Protein AF-A0A8J7RDR3-F1 (afdb_monomer_lite)

Foldseek 3Di:
DPPDDPQDLCNQVLLVVCVVCVVDDQQVLCVVLVHDSVVSVCSNNSVDHDDPVVVVSSVVSVVVVVVVVVPDDD

Sequence (74 aa):
MESNKPMFIDDYPIVALFRQFPELNIRQVAKSMGINESLMNHYANGHKHPSPERKQEIEEFIHQLGQRLQEVKL

Secondary structure (DSSP, 8-state):
--TT----GGGSHHHHHHHH-TTS-HHHHHHHTT--HHHHHHHHTTSS---HHHHHHHHHHHHHHHHHHHT---

Structure (mmCIF, N/CA/C/O backbone):
data_AF-A0A8J7RDR3-F1
#
_entry.id   AF-A0A8J7RDR3-F1
#
loop_
_atom_site.group_PDB
_atom_site.id
_atom_site.type_symbol
_atom_site.label_atom_id
_atom_site.label_alt_id
_atom_site.label_comp_id
_atom_site.label_asym_id
_atom_site.label_entity_id
_atom_site.label_seq_id
_atom_site.pdbx_PDB_ins_code
_atom_site.Cartn_x
_atom_site.Cartn_y
_atom_site.Cartn_z
_atom_site.occupancy
_atom_site.B_iso_or_equiv
_atom_site.auth_seq_id
_atom_site.auth_comp_id
_atom_site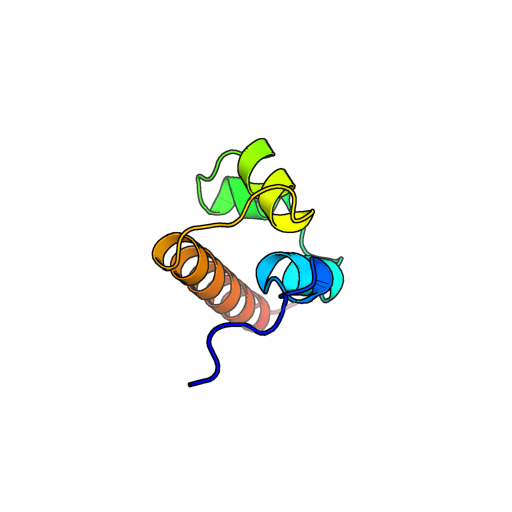.auth_asym_id
_atom_site.auth_atom_id
_atom_site.pdbx_PDB_model_num
ATOM 1 N N . MET A 1 1 ? 22.693 -17.431 -12.986 1.00 43.91 1 MET A N 1
ATOM 2 C CA . MET A 1 1 ? 22.436 -16.679 -14.232 1.00 43.91 1 MET A CA 1
ATOM 3 C C . MET A 1 1 ? 20.967 -16.877 -14.583 1.00 43.91 1 MET A C 1
ATOM 5 O O . MET A 1 1 ? 20.643 -17.781 -15.331 1.00 43.91 1 MET A O 1
ATOM 9 N N . GLU A 1 2 ? 20.075 -16.096 -13.976 1.00 50.62 2 GLU A N 1
ATOM 10 C CA . GLU A 1 2 ? 18.613 -16.144 -14.223 1.00 50.62 2 GLU A CA 1
ATOM 11 C C . GLU A 1 2 ? 18.084 -14.798 -14.745 1.00 50.62 2 GLU A C 1
ATOM 13 O O . GLU A 1 2 ? 16.892 -14.511 -14.768 1.00 50.62 2 GLU A O 1
ATOM 18 N N . SER A 1 3 ? 18.993 -13.941 -15.197 1.00 51.31 3 SER A N 1
ATOM 19 C CA . SER A 1 3 ? 18.719 -12.571 -15.602 1.00 51.31 3 SER A CA 1
ATOM 20 C C . SER A 1 3 ? 18.319 -12.485 -17.074 1.00 51.31 3 SER A C 1
ATOM 22 O O . SER A 1 3 ? 19.002 -11.808 -17.834 1.00 51.31 3 SER A O 1
ATOM 24 N N . ASN A 1 4 ? 17.274 -13.211 -17.494 1.00 60.28 4 ASN A N 1
ATOM 25 C CA . ASN A 1 4 ? 16.497 -12.843 -18.689 1.00 60.28 4 ASN A CA 1
ATOM 26 C C . ASN A 1 4 ? 15.158 -13.594 -18.845 1.00 60.28 4 ASN A C 1
ATOM 28 O O . ASN A 1 4 ? 14.770 -13.948 -19.960 1.00 60.28 4 ASN A O 1
ATOM 32 N N . LYS A 1 5 ? 14.436 -13.879 -17.754 1.00 56.00 5 LYS A N 1
ATOM 33 C CA . LYS A 1 5 ? 13.033 -14.291 -17.901 1.00 56.00 5 LYS A CA 1
ATOM 34 C C . LYS A 1 5 ? 12.214 -13.040 -18.246 1.00 56.00 5 LYS A C 1
ATOM 36 O O . LYS A 1 5 ? 12.316 -12.064 -17.500 1.00 56.00 5 LYS A O 1
ATOM 41 N N . PRO A 1 6 ? 11.434 -13.021 -19.344 1.00 57.88 6 PRO A N 1
ATOM 42 C CA . PRO A 1 6 ? 10.521 -11.916 -19.591 1.00 57.88 6 PRO A CA 1
ATOM 43 C C . PRO A 1 6 ? 9.546 -11.856 -18.418 1.00 57.88 6 PRO A C 1
ATOM 45 O O . PRO A 1 6 ? 8.845 -12.828 -18.142 1.00 57.88 6 PRO A O 1
ATOM 48 N N . MET A 1 7 ? 9.564 -10.741 -17.694 1.00 62.38 7 MET A N 1
ATOM 49 C CA . MET A 1 7 ? 8.602 -10.498 -16.633 1.00 62.38 7 MET A CA 1
ATOM 50 C C . MET A 1 7 ? 7.319 -10.037 -17.314 1.00 62.38 7 MET A C 1
ATOM 52 O O . MET A 1 7 ? 7.301 -8.984 -17.957 1.00 62.38 7 MET A O 1
ATOM 56 N N . PHE A 1 8 ? 6.272 -10.856 -17.256 1.00 67.44 8 PHE A N 1
ATOM 57 C CA . PHE A 1 8 ? 4.975 -10.449 -17.777 1.00 67.44 8 PHE A CA 1
ATOM 58 C C . PHE A 1 8 ? 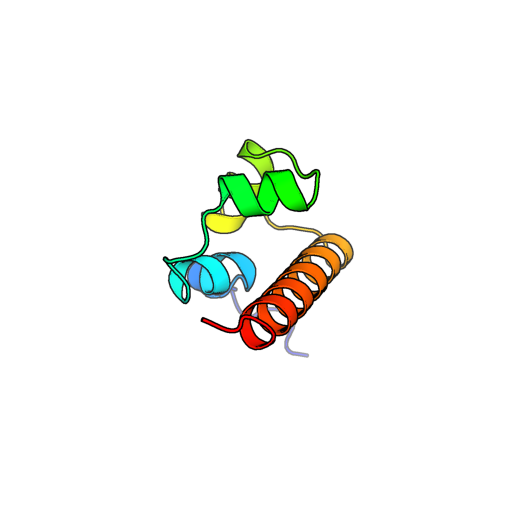4.452 -9.282 -16.931 1.00 67.44 8 PHE A C 1
ATOM 60 O O . PHE A 1 8 ? 4.839 -9.115 -15.777 1.00 67.44 8 PHE A O 1
ATOM 67 N N . ILE A 1 9 ? 3.582 -8.437 -17.488 1.00 61.28 9 ILE A N 1
ATOM 68 C CA . ILE A 1 9 ? 3.013 -7.291 -16.749 1.00 61.28 9 ILE A CA 1
ATOM 69 C C . ILE A 1 9 ? 2.377 -7.759 -15.426 1.00 61.28 9 ILE A C 1
ATOM 71 O O . ILE A 1 9 ? 2.516 -7.099 -14.397 1.00 61.28 9 ILE A O 1
ATOM 75 N N . ASP A 1 10 ? 1.768 -8.944 -15.453 1.00 59.53 10 ASP A N 1
ATOM 76 C CA . ASP A 1 10 ? 1.159 -9.613 -14.304 1.00 59.53 10 ASP A CA 1
ATOM 77 C C . ASP A 1 10 ? 2.176 -10.100 -13.248 1.00 59.53 10 ASP A C 1
ATOM 79 O O . ASP A 1 10 ? 1.801 -10.305 -12.097 1.00 59.53 10 ASP A O 1
ATOM 83 N N . ASP A 1 11 ? 3.460 -10.226 -13.597 1.00 68.88 11 ASP A N 1
ATOM 84 C CA . ASP A 1 11 ? 4.537 -10.618 -12.679 1.00 68.88 11 ASP A CA 1
ATOM 85 C C . ASP A 1 11 ? 5.103 -9.415 -11.893 1.00 68.88 11 ASP A C 1
ATOM 87 O O . ASP A 1 11 ? 5.944 -9.589 -11.007 1.00 68.88 11 ASP A O 1
ATOM 91 N N . TYR A 1 12 ? 4.679 -8.176 -12.191 1.00 85.81 12 TYR A N 1
ATOM 92 C CA . TYR A 1 12 ? 5.099 -7.019 -11.399 1.00 85.81 12 TYR A CA 1
ATOM 93 C C . TYR A 1 12 ? 4.418 -7.044 -10.022 1.00 85.81 12 TYR A C 1
ATOM 95 O O . TYR A 1 12 ? 3.192 -6.947 -9.956 1.00 85.81 12 TYR A O 1
ATOM 103 N N . PRO A 1 13 ? 5.180 -7.054 -8.907 1.00 90.56 13 PRO A N 1
ATOM 104 C CA . PRO A 1 13 ? 4.615 -7.249 -7.567 1.00 90.56 13 PRO A CA 1
ATOM 105 C C . PRO A 1 13 ? 3.504 -6.264 -7.188 1.00 90.56 13 PRO A C 1
ATOM 107 O O . PRO A 1 13 ? 2.548 -6.634 -6.519 1.00 90.56 13 PRO A O 1
ATOM 110 N N . ILE A 1 14 ? 3.590 -5.012 -7.649 1.00 94.19 14 ILE A N 1
ATOM 111 C CA . ILE A 1 14 ? 2.569 -3.992 -7.362 1.00 94.19 14 ILE A CA 1
ATOM 112 C C . ILE A 1 14 ? 1.289 -4.219 -8.173 1.00 94.19 14 ILE A C 1
ATOM 114 O O . ILE A 1 14 ? 0.196 -3.998 -7.660 1.00 94.19 14 ILE A O 1
ATOM 118 N N . VAL A 1 15 ? 1.407 -4.678 -9.421 1.00 95.00 15 VAL A N 1
ATOM 119 C CA . VAL A 1 15 ? 0.240 -5.055 -10.235 1.00 95.00 15 VAL A CA 1
ATOM 120 C C . VAL A 1 15 ? -0.461 -6.243 -9.580 1.00 95.00 15 VAL A C 1
ATOM 122 O O . VAL A 1 15 ? -1.672 -6.207 -9.360 1.00 95.00 15 VAL A O 1
ATOM 125 N N . ALA A 1 16 ? 0.316 -7.258 -9.190 1.00 93.88 16 ALA A N 1
ATOM 126 C CA . ALA A 1 16 ? -0.186 -8.427 -8.478 1.00 93.88 16 ALA A CA 1
ATOM 127 C C . ALA A 1 16 ? -0.872 -8.049 -7.154 1.00 93.88 16 ALA A C 1
ATOM 129 O O . ALA A 1 16 ? -1.976 -8.523 -6.903 1.00 93.88 16 ALA A O 1
ATOM 130 N N . LEU A 1 17 ? -0.287 -7.143 -6.360 1.00 94.94 17 LEU A N 1
ATOM 131 C CA . LEU A 1 17 ? -0.867 -6.642 -5.108 1.00 94.94 17 LEU A CA 1
ATOM 132 C C . LEU A 1 17 ? -2.284 -6.086 -5.312 1.00 94.94 17 LEU A C 1
ATOM 134 O O . LEU A 1 17 ? -3.221 -6.539 -4.660 1.00 94.94 17 LEU A O 1
ATOM 138 N N . PHE A 1 18 ? -2.462 -5.116 -6.213 1.00 95.31 18 PHE A N 1
ATOM 139 C CA . PHE A 1 18 ? -3.772 -4.479 -6.402 1.00 95.31 18 PHE A CA 1
ATOM 140 C C . PHE A 1 18 ? -4.787 -5.389 -7.105 1.00 95.31 18 PHE A C 1
ATOM 142 O O . PHE A 1 18 ? -5.989 -5.198 -6.933 1.00 95.31 18 PHE A O 1
ATOM 149 N N . ARG A 1 19 ? -4.334 -6.399 -7.862 1.00 93.88 19 ARG A N 1
ATOM 150 C CA . ARG A 1 19 ? -5.220 -7.451 -8.383 1.00 93.88 19 ARG A CA 1
ATOM 151 C C . ARG A 1 19 ? -5.656 -8.419 -7.279 1.00 93.88 19 ARG A C 1
ATOM 153 O O . ARG A 1 19 ? -6.811 -8.831 -7.269 1.00 93.88 19 ARG A O 1
ATOM 160 N N . GLN A 1 20 ? -4.745 -8.801 -6.386 1.00 95.31 20 GLN A N 1
ATOM 161 C CA . GLN A 1 20 ? -5.012 -9.744 -5.300 1.00 95.31 20 GLN A CA 1
ATOM 162 C C . GLN A 1 20 ? -5.910 -9.141 -4.215 1.00 95.31 20 GLN A C 1
ATOM 164 O O . GLN A 1 20 ? -6.713 -9.864 -3.632 1.00 95.31 20 GLN A O 1
ATOM 169 N N . PHE A 1 21 ? -5.786 -7.837 -3.965 1.00 96.06 21 PHE A N 1
ATOM 170 C CA . PHE A 1 21 ? -6.538 -7.120 -2.936 1.00 96.06 21 PHE A CA 1
ATOM 171 C C . PHE A 1 21 ? -7.352 -5.973 -3.555 1.00 96.06 21 PHE A C 1
ATOM 173 O O . PHE A 1 21 ? -6.976 -4.804 -3.409 1.00 96.06 21 PHE A O 1
ATOM 180 N N . PRO A 1 22 ? -8.459 -6.274 -4.263 1.00 95.19 22 PRO A N 1
ATOM 181 C CA . PRO A 1 22 ? -9.320 -5.255 -4.869 1.00 95.19 22 PRO A CA 1
ATOM 182 C C . PRO A 1 22 ? -9.971 -4.312 -3.840 1.00 95.19 22 PRO A C 1
ATOM 184 O O . PRO A 1 22 ? -10.463 -3.245 -4.205 1.00 95.19 22 PRO A O 1
ATOM 187 N N . GLU A 1 23 ? -9.956 -4.668 -2.553 1.00 96.12 23 GLU A N 1
ATOM 188 C CA . GLU A 1 23 ? -10.385 -3.825 -1.436 1.00 96.12 23 GLU A CA 1
ATOM 189 C C . GLU A 1 23 ? -9.437 -2.636 -1.199 1.00 96.12 23 GLU A C 1
ATOM 191 O O . GLU A 1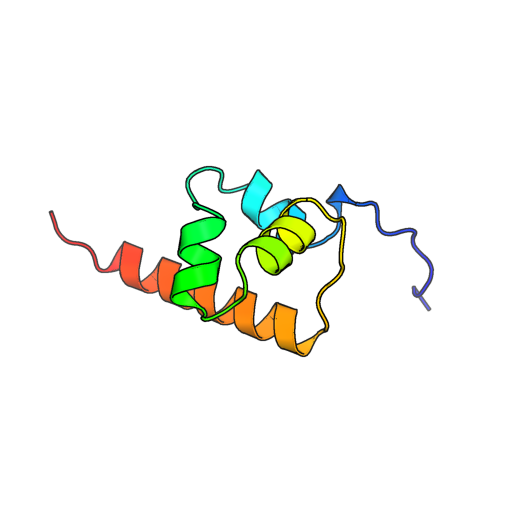 23 ? -9.831 -1.632 -0.597 1.00 96.12 23 GLU A O 1
ATOM 196 N N . LEU A 1 24 ? -8.188 -2.712 -1.681 1.00 96.88 24 LEU A N 1
ATOM 197 C CA . LEU A 1 24 ? -7.237 -1.609 -1.597 1.00 96.88 24 LEU A CA 1
ATOM 198 C C . LEU A 1 24 ? -7.560 -0.535 -2.634 1.00 96.88 24 LEU A C 1
ATOM 200 O O . LEU A 1 24 ? -7.380 -0.695 -3.841 1.00 96.88 24 LEU A O 1
ATOM 204 N N . ASN A 1 25 ? -7.955 0.638 -2.150 1.00 97.06 25 ASN A N 1
ATOM 205 C CA . ASN A 1 25 ? -8.143 1.793 -3.012 1.00 97.06 25 ASN A CA 1
ATOM 206 C C . ASN A 1 25 ? -6.789 2.412 -3.404 1.00 97.06 25 ASN A C 1
ATOM 208 O O . ASN A 1 25 ? -6.137 3.060 -2.582 1.00 97.06 25 ASN A O 1
ATOM 212 N N . ILE A 1 26 ? -6.408 2.282 -4.681 1.00 97.44 26 ILE A N 1
ATOM 213 C CA . ILE A 1 26 ? -5.131 2.780 -5.233 1.00 97.44 26 ILE A CA 1
ATOM 214 C C . ILE A 1 26 ? -4.887 4.262 -4.898 1.00 97.44 26 ILE A C 1
ATOM 216 O O . ILE A 1 26 ? -3.782 4.634 -4.500 1.00 97.44 26 ILE A O 1
ATOM 220 N N . ARG A 1 27 ? -5.913 5.119 -5.027 1.00 97.62 27 ARG A N 1
ATOM 221 C CA . ARG A 1 27 ? -5.783 6.562 -4.755 1.00 97.62 27 ARG A CA 1
ATOM 222 C C . ARG A 1 27 ? -5.528 6.837 -3.278 1.00 97.62 27 ARG A C 1
ATOM 224 O O . ARG A 1 27 ? -4.681 7.663 -2.954 1.00 97.62 27 ARG A O 1
ATOM 231 N N . GLN A 1 28 ? -6.221 6.133 -2.382 1.00 97.94 28 GLN A N 1
ATOM 232 C CA . GLN A 1 28 ? -6.022 6.325 -0.944 1.00 97.94 28 GLN A CA 1
ATOM 233 C C . GLN A 1 28 ? -4.662 5.808 -0.482 1.00 97.94 28 GLN A C 1
ATOM 235 O O . GLN A 1 28 ? -4.003 6.493 0.293 1.00 97.94 28 GLN A O 1
ATOM 240 N N . VAL A 1 29 ? -4.195 4.673 -1.016 1.00 97.75 29 VAL A N 1
ATOM 241 C CA . VAL A 1 29 ? -2.829 4.186 -0.767 1.00 97.75 29 VAL A CA 1
ATOM 242 C C . VAL A 1 29 ? -1.803 5.233 -1.206 1.00 97.75 29 VAL A C 1
ATOM 244 O O . VAL A 1 29 ? -0.942 5.615 -0.418 1.00 97.75 29 VAL A O 1
ATOM 247 N N . ALA A 1 30 ? -1.937 5.777 -2.422 1.00 97.94 30 ALA A N 1
ATOM 248 C CA . ALA A 1 30 ? -1.048 6.828 -2.914 1.00 97.94 30 ALA A CA 1
ATOM 249 C C . ALA A 1 30 ? -1.030 8.050 -1.981 1.00 97.94 30 ALA A C 1
ATOM 251 O O . ALA A 1 30 ? 0.040 8.504 -1.576 1.00 97.94 30 ALA A O 1
ATOM 252 N N . LYS A 1 31 ? -2.213 8.533 -1.581 1.00 98.25 31 LYS A N 1
ATOM 253 C CA . LYS A 1 31 ? -2.365 9.679 -0.680 1.00 98.25 31 LYS A CA 1
ATOM 254 C C . LYS A 1 31 ? -1.739 9.428 0.692 1.00 98.25 31 LYS A C 1
ATOM 256 O O . LYS A 1 31 ? -1.024 10.294 1.188 1.00 98.25 31 LYS A O 1
ATOM 261 N N . SER A 1 32 ? -1.973 8.262 1.294 1.00 97.38 32 SER A N 1
ATOM 262 C CA . SER A 1 32 ? -1.395 7.891 2.592 1.00 97.38 32 SER A CA 1
ATOM 263 C C . SER A 1 32 ? 0.128 7.790 2.558 1.00 97.38 32 SER A C 1
ATOM 265 O O . SER A 1 32 ? 0.771 8.079 3.561 1.00 97.38 32 SER A O 1
ATOM 267 N N . MET A 1 33 ? 0.700 7.433 1.409 1.00 97.06 33 MET A N 1
ATOM 268 C CA . MET A 1 33 ? 2.146 7.380 1.196 1.00 97.06 33 MET A CA 1
ATOM 269 C C . MET A 1 33 ? 2.766 8.716 0.748 1.00 97.06 33 MET A C 1
ATOM 271 O O . MET A 1 33 ? 3.978 8.793 0.566 1.00 97.06 33 MET A O 1
ATOM 275 N N . GLY A 1 34 ? 1.965 9.757 0.489 1.00 97.12 34 GLY A N 1
ATOM 276 C CA . GLY A 1 34 ? 2.457 11.002 -0.117 1.00 97.12 34 GLY A CA 1
ATOM 277 C C . GLY A 1 34 ? 2.951 10.834 -1.564 1.00 97.12 34 GLY A C 1
ATOM 278 O O . GLY A 1 34 ? 3.725 11.651 -2.062 1.00 97.12 34 GLY A O 1
ATOM 279 N N . ILE A 1 35 ? 2.517 9.777 -2.254 1.00 96.88 35 ILE A N 1
ATOM 280 C CA . ILE A 1 35 ? 2.857 9.494 -3.650 1.00 96.88 35 ILE A CA 1
ATOM 281 C C . ILE A 1 35 ? 1.799 10.118 -4.564 1.00 96.88 35 ILE A C 1
ATOM 283 O O . ILE A 1 35 ? 0.603 10.081 -4.284 1.00 96.88 35 ILE A O 1
ATOM 287 N N . ASN A 1 36 ? 2.230 10.659 -5.706 1.00 97.81 36 ASN A N 1
ATOM 288 C CA . ASN A 1 36 ? 1.313 11.148 -6.731 1.00 97.81 36 ASN A CA 1
ATOM 289 C C . ASN A 1 36 ? 0.343 10.038 -7.195 1.00 97.81 36 ASN A C 1
ATOM 291 O O . ASN A 1 36 ? 0.776 8.963 -7.616 1.00 97.81 36 ASN A O 1
ATOM 295 N N . GLU A 1 37 ? -0.963 10.314 -7.170 1.00 97.88 37 GLU A N 1
ATOM 296 C CA . GLU A 1 37 ? -2.005 9.331 -7.506 1.00 97.88 37 GLU A CA 1
ATOM 297 C C . GLU A 1 37 ? -1.881 8.777 -8.930 1.00 97.88 37 GLU A C 1
ATOM 299 O O . GLU A 1 37 ? -2.065 7.579 -9.143 1.00 97.88 37 GLU A O 1
ATOM 304 N N . SER A 1 38 ? -1.538 9.618 -9.912 1.00 97.75 38 SER A N 1
ATOM 305 C CA . SER A 1 38 ? -1.333 9.169 -11.294 1.00 97.75 38 SER A CA 1
ATOM 306 C C . SER A 1 38 ? -0.128 8.240 -11.396 1.00 97.75 38 SER A C 1
ATOM 308 O O . SER A 1 38 ? -0.192 7.226 -12.086 1.00 97.75 38 SER A O 1
ATOM 310 N N . LEU A 1 39 ? 0.958 8.535 -10.673 1.00 97.44 39 LEU A N 1
ATOM 311 C CA . LEU A 1 39 ? 2.134 7.667 -10.628 1.00 97.44 39 LEU A CA 1
ATOM 312 C C . LEU A 1 39 ? 1.802 6.297 -10.024 1.00 97.44 39 LEU A C 1
ATOM 314 O O . LEU A 1 39 ? 2.148 5.280 -10.622 1.00 97.44 39 LEU A O 1
ATOM 318 N N . MET A 1 40 ? 1.090 6.263 -8.895 1.00 97.94 40 MET A N 1
ATOM 319 C CA . MET A 1 40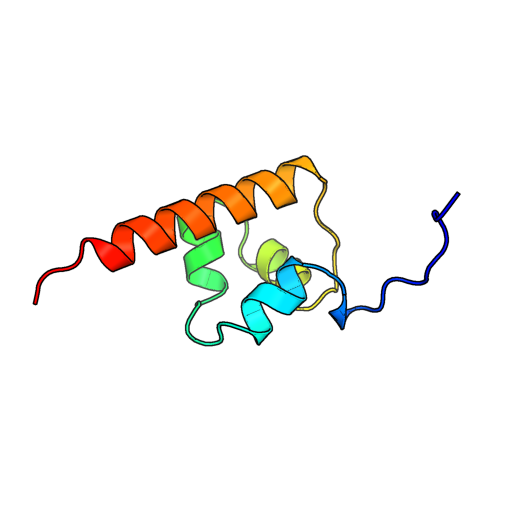 ? 0.653 5.003 -8.287 1.00 97.94 40 MET A CA 1
ATOM 320 C C . MET A 1 40 ? -0.303 4.232 -9.208 1.00 97.94 40 MET A C 1
ATOM 322 O O . MET A 1 40 ? -0.160 3.023 -9.360 1.00 97.94 40 MET A O 1
ATOM 326 N N . ASN A 1 41 ? -1.216 4.921 -9.900 1.00 97.50 41 ASN A N 1
ATOM 327 C CA . ASN A 1 41 ? -2.067 4.299 -10.917 1.00 97.50 41 ASN A CA 1
ATOM 328 C C . ASN A 1 41 ? -1.251 3.685 -12.058 1.00 97.50 41 ASN A C 1
ATOM 330 O O . ASN A 1 41 ? -1.567 2.587 -12.512 1.00 97.50 41 ASN A O 1
ATOM 334 N N . HIS A 1 42 ? -0.193 4.349 -12.527 1.00 96.44 42 HIS A N 1
ATOM 335 C CA . HIS A 1 42 ? 0.685 3.755 -13.532 1.00 96.44 42 HIS A CA 1
ATOM 336 C C . HIS A 1 42 ? 1.391 2.500 -13.012 1.00 96.44 42 HIS A C 1
ATOM 338 O O . HIS A 1 42 ? 1.542 1.558 -13.783 1.00 96.44 42 HIS A O 1
ATOM 344 N N . TYR A 1 43 ? 1.787 2.458 -11.736 1.00 96.00 43 TYR A N 1
ATOM 345 C CA . TYR A 1 43 ? 2.364 1.254 -11.131 1.00 96.00 43 TYR A CA 1
ATOM 346 C C . TYR A 1 43 ? 1.342 0.121 -11.023 1.00 96.00 43 TYR A C 1
ATOM 348 O O . TYR A 1 43 ? 1.627 -0.990 -11.458 1.00 96.00 43 TYR A O 1
ATOM 356 N N . ALA A 1 44 ? 0.145 0.408 -10.508 1.00 95.38 44 ALA A N 1
ATOM 357 C CA . ALA A 1 44 ? -0.921 -0.576 -10.317 1.00 95.38 44 ALA A CA 1
ATOM 358 C C . ALA A 1 44 ? -1.422 -1.192 -11.635 1.00 95.38 44 ALA A C 1
ATOM 360 O O . ALA A 1 44 ? -1.860 -2.336 -11.651 1.00 95.38 44 ALA A O 1
ATOM 361 N N . ASN A 1 45 ? -1.320 -0.452 -12.743 1.00 93.56 45 ASN A N 1
ATOM 362 C CA . ASN A 1 45 ? -1.681 -0.925 -14.083 1.00 93.56 45 ASN A CA 1
ATOM 363 C C . ASN A 1 45 ? -0.468 -1.383 -14.916 1.00 93.56 45 ASN A C 1
ATOM 365 O O . ASN A 1 45 ? -0.608 -1.662 -16.102 1.00 93.56 45 ASN A O 1
ATOM 369 N N . GLY A 1 46 ? 0.737 -1.409 -14.336 1.00 92.44 46 GLY A N 1
ATOM 370 C CA . GLY A 1 46 ? 1.947 -1.887 -15.013 1.00 92.44 46 GLY A CA 1
ATOM 371 C C . GLY A 1 46 ? 2.482 -0.984 -16.132 1.00 92.44 46 GLY A C 1
ATOM 372 O O . GLY A 1 46 ? 3.381 -1.385 -16.862 1.00 92.44 46 GLY A O 1
ATOM 373 N N . HIS A 1 47 ? 1.980 0.247 -16.258 1.00 92.62 47 HIS A N 1
ATOM 374 C CA . HIS A 1 47 ? 2.450 1.239 -17.234 1.00 92.62 47 HIS A CA 1
ATOM 375 C C . HIS A 1 47 ? 3.822 1.830 -16.882 1.00 92.62 47 HIS A C 1
ATOM 377 O O . HIS A 1 47 ? 4.524 2.346 -17.750 1.00 92.62 47 HIS A O 1
ATOM 383 N N . LYS A 1 48 ? 4.180 1.829 -15.594 1.00 92.69 48 LYS A N 1
ATOM 384 C CA . LYS A 1 48 ? 5.494 2.249 -15.099 1.00 92.69 48 LYS A CA 1
ATOM 385 C C . LYS A 1 48 ? 6.000 1.253 -14.074 1.00 92.69 48 LYS A C 1
ATOM 387 O O . LYS A 1 48 ? 5.216 0.640 -13.352 1.00 92.69 48 LYS A O 1
ATOM 392 N N . HIS A 1 49 ? 7.319 1.157 -13.969 1.00 90.12 49 HIS A N 1
ATOM 393 C CA . HIS A 1 49 ? 7.968 0.257 -13.030 1.00 90.12 49 HIS A 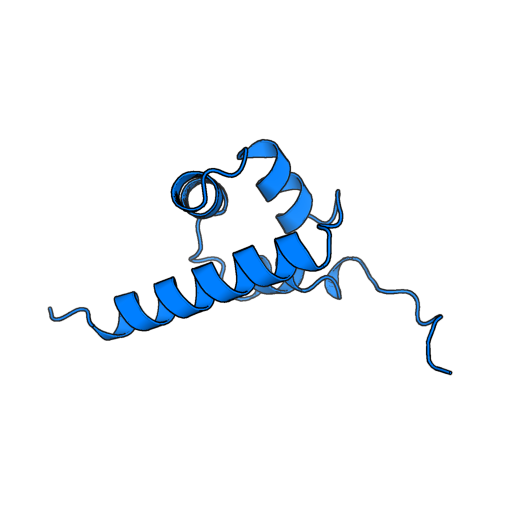CA 1
ATOM 394 C C . HIS A 1 49 ? 8.686 1.070 -11.948 1.00 90.12 49 HIS A C 1
ATOM 396 O O . HIS A 1 49 ? 9.532 1.901 -12.283 1.00 90.12 49 HIS A O 1
ATOM 402 N N . PRO A 1 50 ? 8.339 0.878 -10.666 1.00 91.62 50 PRO A N 1
ATOM 403 C CA . PRO A 1 50 ? 9.007 1.553 -9.554 1.00 91.62 50 PRO A CA 1
ATOM 404 C C . PRO A 1 50 ? 10.471 1.105 -9.427 1.00 91.62 50 PRO A C 1
ATOM 406 O O . PRO A 1 50 ? 10.814 -0.034 -9.771 1.00 91.62 50 PRO A O 1
ATOM 409 N N . SER A 1 51 ? 11.314 1.975 -8.863 1.00 93.50 51 SER A N 1
ATOM 410 C CA . SER A 1 51 ? 12.664 1.597 -8.428 1.00 93.50 51 SER A CA 1
ATOM 411 C C . SER A 1 51 ? 12.608 0.561 -7.292 1.00 93.50 51 SER A C 1
ATOM 413 O O . SER A 1 51 ? 11.553 0.404 -6.667 1.00 93.50 51 SER A O 1
ATOM 415 N N . PRO A 1 52 ? 13.706 -0.159 -7.005 1.00 93.19 52 PRO A N 1
ATOM 416 C CA . PRO A 1 52 ? 13.772 -1.071 -5.863 1.00 93.19 52 PRO A CA 1
ATOM 417 C C . PRO A 1 52 ? 13.387 -0.404 -4.536 1.00 93.19 52 PRO A C 1
ATOM 419 O O . PRO A 1 52 ? 12.570 -0.950 -3.802 1.00 93.19 52 PRO A O 1
ATOM 422 N N . GLU A 1 53 ? 13.880 0.808 -4.281 1.00 95.44 53 GLU A N 1
ATOM 423 C CA . GLU A 1 53 ? 13.587 1.574 -3.063 1.00 95.44 53 GLU A CA 1
ATOM 424 C C . GLU A 1 53 ? 12.092 1.892 -2.975 1.00 95.44 53 GLU A C 1
ATOM 426 O O . GLU A 1 53 ? 11.453 1.655 -1.955 1.00 95.44 53 GLU A O 1
ATOM 431 N N . ARG A 1 54 ? 11.486 2.333 -4.086 1.00 95.50 54 ARG A N 1
ATOM 432 C CA . ARG A 1 54 ? 10.046 2.608 -4.138 1.00 95.50 54 ARG A CA 1
ATOM 433 C C . ARG A 1 54 ? 9.200 1.346 -3.941 1.00 95.50 54 ARG A C 1
ATOM 435 O O . ARG A 1 54 ? 8.107 1.443 -3.393 1.00 95.50 54 ARG A O 1
ATOM 442 N N . LYS A 1 55 ? 9.656 0.170 -4.386 1.00 95.38 55 LYS A N 1
ATOM 443 C CA . LYS A 1 55 ? 8.959 -1.097 -4.090 1.00 95.38 55 LYS A CA 1
ATOM 444 C C . LYS A 1 55 ? 8.992 -1.392 -2.597 1.00 95.38 55 LYS A C 1
ATOM 446 O O . LYS A 1 55 ? 7.949 -1.726 -2.049 1.00 95.38 55 LYS A O 1
ATOM 451 N N . GLN A 1 56 ? 10.151 -1.221 -1.967 1.00 96.56 56 GLN A N 1
ATOM 452 C CA . GLN A 1 56 ? 10.318 -1.438 -0.534 1.00 96.56 56 GLN A CA 1
ATOM 453 C C . GLN A 1 56 ? 9.437 -0.484 0.286 1.00 96.56 56 GLN A C 1
ATOM 455 O O . GLN A 1 56 ? 8.712 -0.942 1.160 1.00 96.56 56 GLN A O 1
ATOM 460 N N . GLU A 1 57 ? 9.401 0.810 -0.053 1.00 97.38 57 GLU A N 1
ATOM 461 C CA . GLU A 1 57 ? 8.506 1.786 0.594 1.00 97.38 57 GLU A CA 1
ATOM 462 C C . GLU A 1 57 ? 7.029 1.353 0.521 1.00 97.38 57 GLU A C 1
ATOM 464 O O . GLU A 1 57 ? 6.274 1.494 1.484 1.00 97.38 57 GLU A O 1
ATOM 469 N N . ILE A 1 58 ? 6.603 0.826 -0.633 1.00 96.94 58 ILE A N 1
ATOM 470 C CA . ILE A 1 58 ? 5.231 0.345 -0.846 1.00 96.94 58 ILE A CA 1
ATOM 471 C C . ILE A 1 58 ? 4.974 -0.925 -0.035 1.00 96.94 58 IL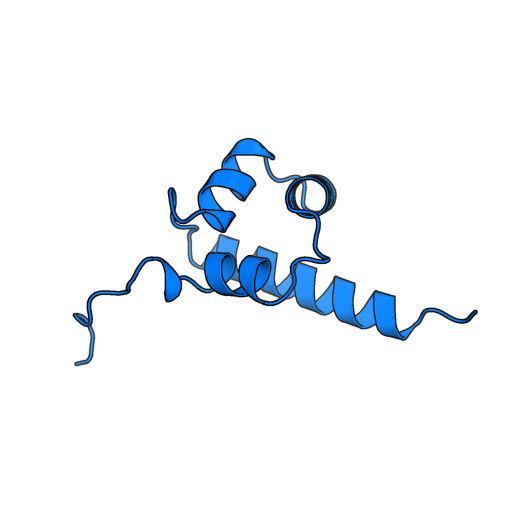E A C 1
ATOM 473 O O . ILE A 1 58 ? 3.938 -1.022 0.616 1.00 96.94 58 ILE A O 1
ATOM 477 N N . GLU A 1 59 ? 5.908 -1.871 -0.028 1.00 97.31 59 GLU A N 1
ATOM 478 C CA . GLU A 1 59 ? 5.810 -3.096 0.766 1.00 97.31 59 GLU A CA 1
ATOM 479 C C . GLU A 1 59 ? 5.698 -2.797 2.269 1.00 97.31 59 GLU A C 1
ATOM 481 O O . GLU A 1 59 ? 4.781 -3.284 2.931 1.00 97.31 59 GLU A O 1
ATOM 486 N N . GLU A 1 60 ? 6.567 -1.933 2.796 1.00 98.25 60 GLU A N 1
ATOM 487 C CA . GLU A 1 60 ? 6.556 -1.514 4.200 1.00 98.25 60 GLU A CA 1
ATOM 488 C C . GLU A 1 60 ? 5.225 -0.859 4.585 1.00 98.25 60 GLU A C 1
ATOM 490 O O . GLU A 1 60 ? 4.635 -1.210 5.610 1.00 98.25 60 GLU A O 1
ATOM 495 N N . PHE A 1 61 ? 4.706 0.042 3.744 1.00 98.00 61 PHE A N 1
ATOM 496 C CA . PHE A 1 61 ? 3.405 0.668 3.972 1.00 98.00 61 PHE A CA 1
ATOM 497 C C . PHE A 1 61 ? 2.269 -0.363 4.022 1.00 98.00 61 PHE A C 1
ATOM 499 O O . PHE A 1 61 ? 1.405 -0.293 4.898 1.00 98.00 61 PHE A O 1
ATOM 506 N N . ILE A 1 62 ? 2.259 -1.331 3.102 1.00 97.88 62 ILE A N 1
ATOM 507 C CA . ILE A 1 62 ? 1.221 -2.368 3.048 1.00 97.88 62 ILE A CA 1
ATOM 508 C C . ILE A 1 62 ? 1.300 -3.291 4.268 1.00 97.88 62 ILE A C 1
ATOM 510 O O . ILE A 1 62 ? 0.264 -3.591 4.862 1.00 97.88 62 ILE A O 1
ATOM 514 N N . HIS A 1 63 ? 2.501 -3.682 4.705 1.00 98.00 63 HIS A N 1
ATOM 515 C CA . HIS A 1 63 ? 2.678 -4.450 5.940 1.00 98.00 63 HIS A CA 1
ATOM 516 C C . HIS A 1 63 ? 2.180 -3.683 7.173 1.00 98.00 63 HIS A C 1
ATOM 518 O O . HIS A 1 63 ? 1.446 -4.244 7.988 1.00 98.00 63 HIS A O 1
ATOM 524 N N . GLN A 1 64 ? 2.504 -2.390 7.288 1.00 98.19 64 GLN A N 1
ATOM 525 C CA . GLN A 1 64 ? 2.007 -1.535 8.373 1.00 98.19 64 GLN A CA 1
ATOM 526 C C . GLN A 1 64 ? 0.482 -1.385 8.338 1.00 98.19 64 GLN A C 1
ATOM 528 O O . GLN A 1 64 ? -0.174 -1.429 9.380 1.00 98.19 64 GLN A O 1
ATOM 533 N N . LEU A 1 65 ? -0.106 -1.224 7.149 1.00 97.50 65 LEU A N 1
ATOM 534 C CA . LEU A 1 65 ? -1.557 -1.185 6.983 1.00 97.50 65 LEU A CA 1
ATOM 535 C C . LEU A 1 65 ? -2.194 -2.499 7.452 1.00 97.50 65 LEU A C 1
ATOM 537 O O . LEU A 1 65 ? -3.165 -2.459 8.203 1.00 97.50 65 LEU A O 1
ATOM 541 N N . GLY A 1 66 ? -1.628 -3.645 7.067 1.00 97.06 66 GLY A N 1
ATOM 542 C CA . GLY A 1 66 ? -2.085 -4.963 7.506 1.00 97.06 66 GLY A CA 1
ATOM 543 C C . GLY A 1 66 ? -2.070 -5.123 9.029 1.00 97.06 66 GLY A C 1
ATOM 544 O O . GLY A 1 66 ? -3.070 -5.546 9.605 1.00 97.06 66 GLY A O 1
ATOM 545 N N . GLN A 1 67 ? -0.985 -4.711 9.691 1.00 98.25 67 GLN A N 1
ATOM 546 C CA . GLN A 1 67 ? -0.885 -4.729 11.157 1.00 98.25 67 GLN A CA 1
ATOM 547 C C . GLN A 1 67 ? -1.971 -3.861 11.807 1.00 98.25 67 GLN A C 1
ATOM 549 O O . GLN A 1 67 ? -2.699 -4.328 12.678 1.00 98.25 67 GLN A O 1
ATOM 554 N N . ARG A 1 68 ? -2.166 -2.629 11.319 1.00 97.12 68 ARG A N 1
ATOM 555 C CA . ARG A 1 68 ? -3.213 -1.723 11.824 1.00 97.12 68 ARG A CA 1
ATOM 556 C C . ARG A 1 68 ? -4.622 -2.284 11.648 1.00 97.12 68 ARG A C 1
ATOM 558 O O . ARG A 1 68 ? -5.480 -2.050 12.493 1.00 97.12 68 ARG A O 1
ATOM 565 N N . LEU A 1 69 ? -4.879 -3.001 10.554 1.00 96.81 69 LEU A N 1
ATOM 566 C CA . LEU A 1 69 ? -6.167 -3.659 10.328 1.00 96.81 69 LEU A CA 1
ATOM 567 C C . LEU A 1 69 ? -6.418 -4.777 11.352 1.00 96.81 69 LEU A C 1
ATOM 569 O O . LEU A 1 69 ? -7.550 -4.930 11.803 1.00 96.81 69 LEU A O 1
ATOM 573 N N . GLN A 1 70 ? -5.384 -5.519 11.758 1.00 97.69 70 GLN A N 1
ATOM 574 C CA . GLN A 1 70 ? -5.495 -6.571 12.780 1.00 97.69 70 GLN A CA 1
ATOM 575 C C . GLN A 1 70 ? -5.778 -6.025 14.188 1.00 97.69 70 GLN A C 1
ATOM 577 O O . GLN A 1 70 ? -6.338 -6.737 15.018 1.00 97.69 70 GLN A O 1
ATOM 582 N N . GLU A 1 71 ? -5.409 -4.774 14.468 1.00 97.81 71 GLU A N 1
ATOM 583 C CA . GLU A 1 71 ? -5.632 -4.122 15.767 1.00 97.81 71 GLU A CA 1
ATOM 584 C C . GLU A 1 71 ? -7.071 -3.613 15.967 1.00 97.81 71 GLU A C 1
ATOM 586 O O . GLU A 1 71 ? -7.444 -3.238 17.084 1.00 97.81 71 GLU A O 1
ATOM 591 N N . VAL A 1 72 ? -7.890 -3.588 14.909 1.00 97.62 72 VAL A N 1
ATOM 592 C CA . VAL A 1 72 ? -9.274 -3.097 14.967 1.00 97.62 72 VAL A CA 1
ATOM 593 C C . VAL A 1 72 ? -10.115 -3.966 15.908 1.00 97.62 72 VAL A C 1
ATOM 595 O O . VAL A 1 72 ? -10.167 -5.187 15.777 1.00 97.62 72 VAL A O 1
ATOM 598 N N . LYS A 1 73 ? -10.830 -3.320 16.837 1.00 95.56 73 LYS A N 1
ATOM 599 C CA . LYS A 1 73 ? -11.841 -3.941 17.705 1.00 95.56 73 LYS A CA 1
ATOM 600 C C . LYS A 1 73 ? -13.193 -3.313 17.396 1.00 95.56 73 LYS A C 1
ATOM 602 O O . LYS A 1 73 ? -13.291 -2.086 17.365 1.00 95.56 73 LYS A O 1
ATOM 607 N N . LEU A 1 74 ? -14.193 -4.153 17.154 1.00 90.50 74 LEU A N 1
ATOM 608 C CA . LEU A 1 74 ? -15.574 -3.764 16.866 1.00 90.50 74 LEU A CA 1
ATOM 609 C C . LEU A 1 74 ? -16.486 -4.181 18.017 1.00 90.50 74 LEU A C 1
ATOM 611 O O . LEU A 1 74 ? -16.222 -5.260 18.598 1.00 90.50 74 LEU A O 1
#

Radius of gyration: 13.59 Å; chains: 1; bounding box: 38×28×37 Å

pLDDT: mean 90.27, std 13.88, range [43.91, 98.25]